Protein AF-A0A961MVQ2-F1 (afdb_monomer)

Mean predicted aligned error: 2.32 Å

Structure (mmCIF, N/CA/C/O backbone):
data_AF-A0A961MVQ2-F1
#
_entry.id   AF-A0A961MVQ2-F1
#
loop_
_atom_site.group_PDB
_atom_site.id
_atom_site.type_symbol
_atom_site.label_atom_id
_atom_site.label_alt_id
_atom_site.label_comp_id
_atom_site.label_asym_id
_atom_site.label_entity_id
_atom_site.label_seq_id
_atom_site.pdbx_PDB_ins_code
_atom_site.Cartn_x
_atom_site.Cartn_y
_atom_site.Cartn_z
_atom_site.occupancy
_atom_site.B_iso_or_equiv
_atom_site.auth_seq_id
_atom_site.auth_comp_id
_atom_site.auth_asym_id
_atom_site.auth_atom_id
_atom_site.pdbx_PDB_model_num
ATOM 1 N N . MET A 1 1 ? -17.068 12.114 6.428 1.00 74.88 1 MET A N 1
ATOM 2 C CA . MET A 1 1 ? -15.636 12.185 6.800 1.00 74.88 1 MET A CA 1
ATOM 3 C C . MET A 1 1 ? -14.891 11.112 6.031 1.00 74.88 1 MET A C 1
ATOM 5 O O . MET A 1 1 ? -15.435 10.022 5.893 1.00 74.88 1 MET A O 1
ATOM 9 N N . ALA A 1 2 ? -13.702 11.408 5.509 1.00 84.81 2 ALA A N 1
ATOM 10 C CA . ALA A 1 2 ? -12.845 10.385 4.908 1.00 84.81 2 ALA A CA 1
ATOM 11 C C . ALA A 1 2 ? -12.329 9.417 5.991 1.00 84.81 2 ALA A C 1
ATOM 13 O O . ALA A 1 2 ? -12.166 9.823 7.144 1.00 84.81 2 ALA A O 1
ATOM 14 N N . LYS A 1 3 ? -12.095 8.145 5.641 1.00 87.94 3 LYS A N 1
ATOM 15 C CA . LYS A 1 3 ? -11.446 7.191 6.554 1.00 87.94 3 LYS A CA 1
ATOM 16 C C . LYS A 1 3 ? -9.973 7.579 6.720 1.00 87.94 3 LYS A C 1
ATOM 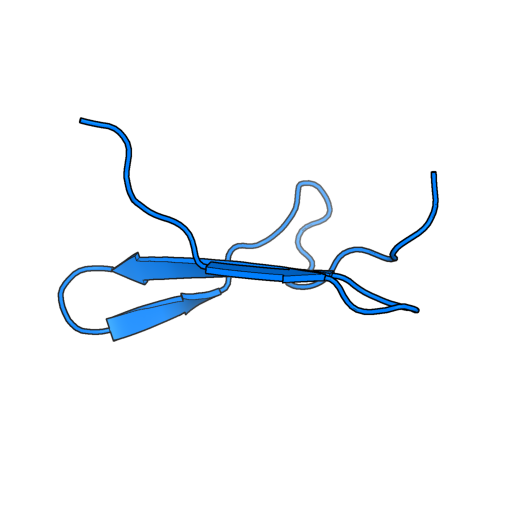18 O O . LYS A 1 3 ? -9.317 7.907 5.735 1.0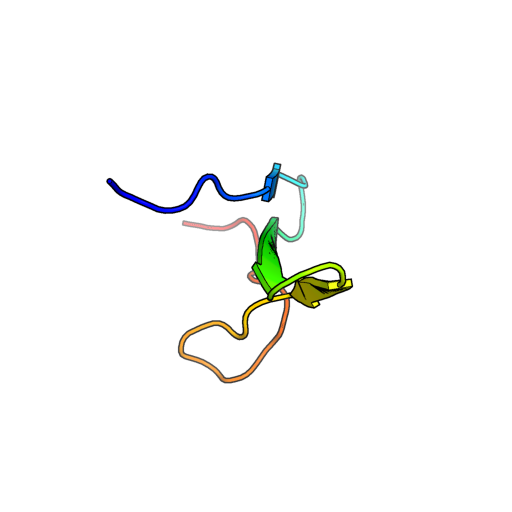0 87.94 3 LYS A O 1
ATOM 23 N N . VAL A 1 4 ? -9.458 7.513 7.947 1.00 95.88 4 VAL A N 1
ATOM 24 C CA . VAL A 1 4 ? -8.009 7.567 8.188 1.00 95.88 4 VAL A CA 1
ATOM 25 C C . VAL A 1 4 ? -7.396 6.262 7.682 1.00 95.88 4 VAL A C 1
ATOM 27 O O . VAL A 1 4 ? -7.960 5.189 7.913 1.00 95.88 4 VAL A O 1
ATOM 30 N N . ILE A 1 5 ? -6.267 6.359 6.984 1.00 97.69 5 ILE A N 1
ATOM 31 C CA . ILE A 1 5 ? -5.549 5.213 6.422 1.00 97.69 5 ILE A CA 1
ATOM 32 C C . ILE A 1 5 ? -4.158 5.105 7.043 1.00 97.69 5 ILE A C 1
ATOM 34 O O . ILE A 1 5 ? -3.535 6.116 7.369 1.00 97.69 5 ILE A O 1
ATOM 38 N N . GLY A 1 6 ? -3.683 3.874 7.205 1.00 98.19 6 GLY A N 1
ATOM 39 C CA . GLY A 1 6 ? -2.290 3.589 7.520 1.00 98.19 6 GLY A CA 1
ATOM 40 C C . GLY A 1 6 ? -1.505 3.422 6.227 1.00 98.19 6 GLY A C 1
ATOM 41 O O . GLY A 1 6 ? -1.931 2.666 5.354 1.00 98.19 6 GLY A O 1
ATOM 42 N N . ILE A 1 7 ? -0.379 4.122 6.110 1.00 98.38 7 ILE A N 1
ATOM 43 C CA . ILE A 1 7 ? 0.549 3.990 4.986 1.00 98.38 7 ILE A CA 1
ATOM 44 C C . ILE A 1 7 ? 1.895 3.555 5.549 1.00 98.38 7 ILE A C 1
ATOM 46 O O . ILE A 1 7 ? 2.482 4.263 6.366 1.00 98.38 7 ILE A O 1
ATOM 50 N N . ASP A 1 8 ? 2.366 2.401 5.093 1.00 98.50 8 ASP A N 1
ATOM 51 C CA . ASP A 1 8 ? 3.754 1.986 5.247 1.00 98.50 8 ASP A CA 1
ATOM 52 C C . ASP A 1 8 ? 4.514 2.392 3.981 1.00 98.50 8 ASP A C 1
ATOM 54 O O . ASP A 1 8 ? 4.231 1.887 2.891 1.00 98.50 8 ASP A O 1
ATOM 58 N N . LEU A 1 9 ? 5.429 3.352 4.125 1.00 98.50 9 LEU A N 1
ATOM 59 C CA . LEU A 1 9 ? 6.227 3.908 3.035 1.00 98.50 9 LEU A CA 1
ATOM 60 C C . LEU A 1 9 ? 7.636 3.309 3.073 1.00 98.50 9 LEU A C 1
ATOM 62 O O . LEU A 1 9 ? 8.591 3.933 3.541 1.00 98.50 9 LEU A O 1
ATOM 66 N N . GLY A 1 10 ? 7.753 2.073 2.597 1.00 98.44 10 GLY A N 1
ATOM 67 C CA . GLY A 1 10 ? 9.024 1.365 2.532 1.00 98.44 10 GLY A CA 1
ATOM 68 C C . GLY A 1 10 ? 9.871 1.770 1.324 1.00 98.44 10 GLY A C 1
ATOM 69 O O . GLY A 1 10 ? 9.370 2.231 0.297 1.00 98.44 10 GLY A O 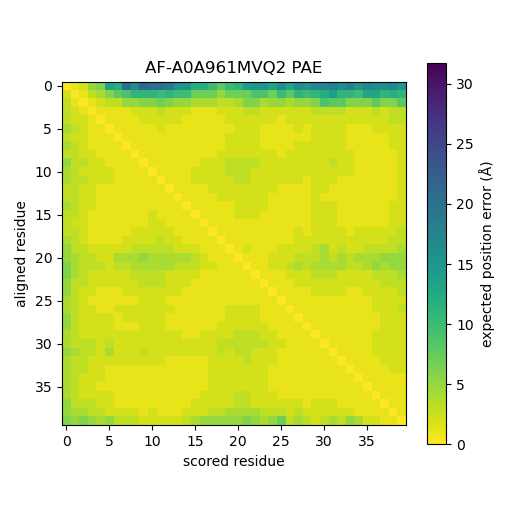1
ATOM 70 N N . THR A 1 11 ? 11.184 1.549 1.420 1.00 98.44 11 THR A N 1
ATOM 71 C CA . THR A 1 11 ? 12.1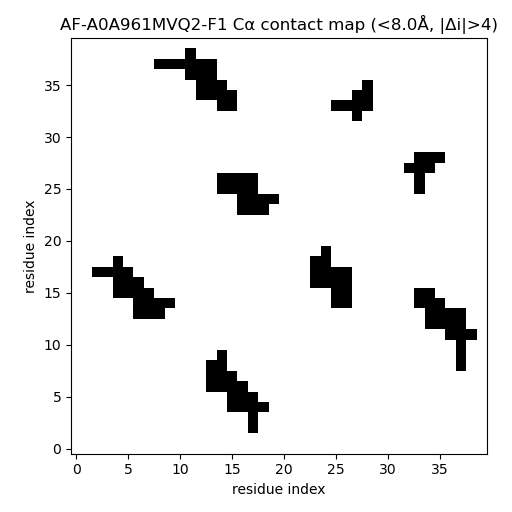43 1.873 0.348 1.00 98.44 11 THR A CA 1
ATOM 72 C C . THR A 1 11 ? 11.931 1.042 -0.921 1.00 98.44 11 THR A C 1
ATOM 74 O O . THR A 1 11 ? 12.130 1.550 -2.016 1.00 98.44 11 THR A O 1
ATOM 77 N N . THR A 1 12 ? 11.535 -0.230 -0.793 1.00 98.44 12 THR A N 1
ATOM 78 C CA . THR A 1 12 ? 11.327 -1.138 -1.940 1.00 98.44 12 THR A CA 1
ATOM 79 C C . THR A 1 12 ? 9.856 -1.315 -2.283 1.00 98.44 12 THR A C 1
ATOM 81 O O . THR A 1 12 ? 9.507 -1.340 -3.456 1.00 98.44 12 THR A O 1
ATOM 84 N N . ASN A 1 13 ? 8.999 -1.451 -1.272 1.00 98.69 13 ASN A N 1
ATOM 85 C CA . ASN A 1 13 ? 7.562 -1.610 -1.440 1.00 98.69 13 ASN A CA 1
ATOM 86 C C . ASN A 1 13 ? 6.830 -0.746 -0.418 1.00 98.69 13 ASN A C 1
ATOM 88 O O . ASN A 1 13 ? 7.328 -0.532 0.685 1.00 98.69 13 ASN A O 1
ATOM 92 N N . SER A 1 14 ? 5.628 -0.324 -0.781 1.00 98.81 14 SER A N 1
ATOM 93 C CA . SER A 1 14 ? 4.683 0.384 0.070 1.00 98.81 14 SER A CA 1
ATOM 94 C C . SER A 1 14 ? 3.404 -0.430 0.243 1.00 98.81 14 SER A C 1
ATOM 96 O O . SER A 1 14 ? 3.043 -1.243 -0.612 1.00 98.81 14 SER A O 1
ATOM 98 N N . CYS A 1 15 ? 2.709 -0.206 1.354 1.00 98.75 15 CYS A N 1
ATOM 99 C CA . CYS A 1 15 ? 1.479 -0.905 1.717 1.00 98.75 15 CYS A CA 1
ATOM 100 C C . CYS A 1 15 ? 0.465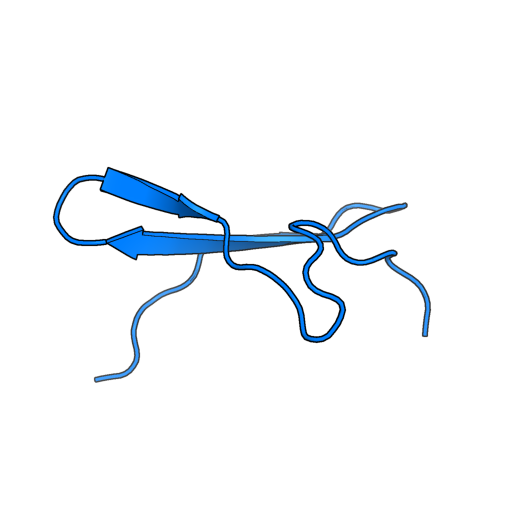 0.080 2.313 1.00 98.75 15 CYS A C 1
ATOM 102 O O . CYS A 1 15 ? 0.844 1.048 2.975 1.00 98.75 15 CYS A O 1
ATOM 104 N N . VAL A 1 16 ? -0.829 -0.167 2.092 1.00 98.50 16 VAL A N 1
ATOM 105 C CA . VAL A 1 16 ? -1.918 0.655 2.639 1.00 98.50 16 VAL A CA 1
ATOM 106 C C . VAL A 1 16 ? -2.919 -0.226 3.377 1.00 98.50 16 VAL A C 1
ATOM 108 O O . VAL A 1 16 ? -3.346 -1.267 2.875 1.00 98.50 16 VAL A O 1
ATOM 111 N N . ALA A 1 17 ? -3.333 0.214 4.563 1.00 98.44 17 ALA A N 1
ATOM 112 C CA . ALA A 1 17 ? -4.329 -0.468 5.378 1.00 98.44 17 ALA A CA 1
ATOM 113 C C . ALA A 1 17 ? -5.395 0.490 5.923 1.00 98.44 17 ALA A C 1
ATOM 115 O O . ALA A 1 17 ? -5.178 1.695 6.074 1.00 98.44 17 ALA A O 1
ATOM 116 N N . ILE A 1 18 ? -6.556 -0.071 6.254 1.00 97.62 18 ILE A N 1
ATOM 117 C CA . ILE A 1 18 ? -7.659 0.610 6.941 1.00 97.62 18 ILE A CA 1
ATOM 118 C C . ILE A 1 18 ? -8.129 -0.202 8.141 1.00 97.62 18 ILE A C 1
ATOM 120 O O . ILE A 1 18 ? -7.883 -1.403 8.231 1.00 97.62 18 ILE A O 1
ATOM 124 N N . MET A 1 19 ? -8.893 0.447 9.016 1.00 97.12 19 MET A N 1
ATOM 125 C CA . MET A 1 19 ? -9.760 -0.252 9.960 1.00 97.12 19 MET A CA 1
ATOM 126 C C . MET A 1 19 ? -11.092 -0.596 9.276 1.00 97.12 19 MET A C 1
ATOM 128 O O . MET A 1 19 ? -11.819 0.292 8.812 1.00 97.12 19 MET A O 1
ATOM 132 N N . ASP A 1 20 ? -11.401 -1.888 9.200 1.00 95.19 20 ASP A N 1
ATOM 133 C CA . ASP A 1 20 ? -12.686 -2.435 8.768 1.00 95.19 20 ASP A CA 1
ATOM 134 C C . ASP A 1 20 ? -13.459 -2.918 10.005 1.00 95.19 20 ASP A C 1
ATOM 136 O O . ASP A 1 20 ? -13.228 -4.002 10.549 1.00 95.19 20 ASP A O 1
ATOM 140 N N . GLY A 1 21 ? -14.301 -2.032 10.542 1.00 93.69 21 GLY A N 1
ATOM 141 C CA . GLY A 1 21 ? -14.867 -2.199 11.878 1.00 93.69 21 GLY A CA 1
ATOM 142 C C . GLY A 1 21 ? -13.766 -2.181 12.941 1.00 93.69 21 GLY A C 1
ATOM 143 O O . GLY A 1 21 ? -13.03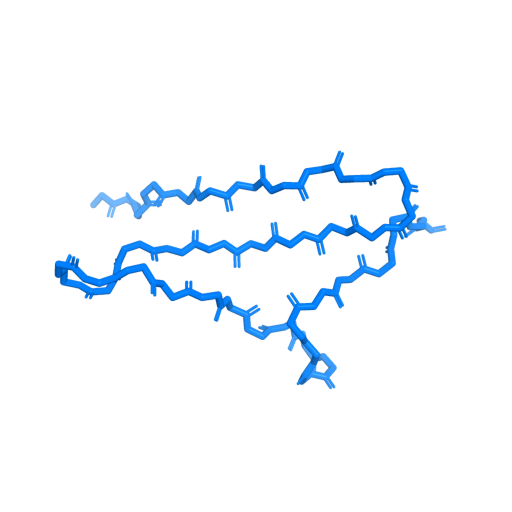9 -1.197 13.070 1.00 93.69 21 GLY A O 1
ATOM 144 N N . SER A 1 22 ? -13.645 -3.270 13.699 1.00 95.94 22 SER A N 1
ATOM 145 C CA . SER A 1 22 ? -12.608 -3.452 14.723 1.00 95.94 22 SER A CA 1
ATOM 146 C C . SER A 1 22 ? -11.352 -4.171 14.220 1.00 95.94 22 SER A C 1
ATOM 148 O O . SER A 1 22 ? -10.410 -4.329 14.994 1.00 95.94 22 SER A O 1
ATOM 150 N N . GLN A 1 23 ? -11.313 -4.609 12.955 1.00 97.19 23 GLN A N 1
ATOM 151 C CA . GLN A 1 23 ? -10.196 -5.383 12.413 1.00 97.19 23 GLN A CA 1
ATOM 152 C C . GLN A 1 23 ? -9.390 -4.579 11.382 1.00 97.19 23 GLN A C 1
ATOM 154 O O . GLN A 1 23 ? -9.979 -3.919 10.525 1.00 97.19 23 GLN A O 1
ATOM 159 N N . PRO A 1 24 ? -8.047 -4.621 11.424 1.00 97.50 24 PRO A N 1
ATOM 160 C CA . PRO A 1 24 ? -7.226 -4.024 10.382 1.00 97.50 24 PRO A CA 1
ATOM 161 C C . PRO A 1 24 ? -7.293 -4.866 9.103 1.00 97.50 24 PRO A C 1
ATOM 163 O O . PRO A 1 24 ? -7.255 -6.096 9.143 1.00 97.50 24 PRO A O 1
ATOM 166 N N . ARG A 1 25 ? -7.349 -4.198 7.952 1.00 97.69 25 ARG A N 1
ATOM 167 C CA . ARG A 1 25 ? -7.347 -4.834 6.634 1.00 97.69 25 ARG A CA 1
ATOM 168 C C . ARG A 1 25 ? -6.395 -4.107 5.691 1.00 97.69 25 ARG A C 1
ATOM 170 O O . ARG A 1 25 ? -6.510 -2.897 5.508 1.00 97.69 25 ARG A O 1
ATOM 177 N N . VAL A 1 26 ? -5.506 -4.867 5.052 1.00 98.44 26 VAL A N 1
ATOM 178 C CA . VAL A 1 26 ? -4.648 -4.388 3.957 1.00 98.44 26 VAL A CA 1
ATOM 179 C C . VAL A 1 26 ? -5.455 -4.316 2.661 1.00 98.44 26 VAL A C 1
ATOM 181 O O . VAL A 1 26 ? -6.238 -5.222 2.355 1.00 98.44 26 VAL A O 1
ATOM 184 N N . ILE A 1 27 ? -5.272 -3.231 1.916 1.00 98.00 27 ILE A N 1
ATOM 185 C CA . ILE A 1 27 ? -5.982 -2.952 0.669 1.00 98.00 27 ILE A CA 1
ATOM 186 C C . ILE A 1 27 ? -5.163 -3.478 -0.515 1.00 98.00 27 ILE A C 1
ATOM 188 O O . ILE A 1 27 ? -3.943 -3.343 -0.546 1.00 98.00 27 ILE A O 1
ATOM 192 N N . GLU A 1 28 ? -5.844 -4.094 -1.481 1.00 98.50 28 GLU A N 1
ATOM 193 C CA . GLU A 1 28 ? -5.239 -4.469 -2.762 1.00 98.50 28 GLU A CA 1
ATOM 194 C C . GLU A 1 28 ? -5.110 -3.240 -3.669 1.00 98.50 28 GLU A C 1
ATOM 196 O O . GLU A 1 28 ? -6.011 -2.400 -3.726 1.00 98.50 28 GLU A O 1
ATOM 201 N N . ASN A 1 29 ? -3.983 -3.129 -4.367 1.00 98.31 29 ASN A N 1
ATOM 202 C CA . ASN A 1 29 ? -3.763 -2.136 -5.407 1.00 98.31 29 ASN A CA 1
ATOM 203 C C . ASN A 1 29 ? -4.528 -2.505 -6.692 1.00 98.31 29 ASN A C 1
ATOM 205 O O . ASN A 1 29 ? -5.233 -3.515 -6.757 1.00 98.31 29 ASN A O 1
ATOM 209 N N . ALA A 1 30 ? -4.409 -1.665 -7.721 1.00 98.12 30 ALA A N 1
ATOM 210 C CA . ALA A 1 30 ? -5.121 -1.859 -8.982 1.00 98.12 30 ALA A CA 1
ATOM 211 C C . ALA A 1 30 ? -4.711 -3.156 -9.709 1.00 98.12 30 ALA A C 1
ATOM 213 O O . ALA A 1 30 ? -5.482 -3.687 -10.505 1.00 98.12 30 ALA A O 1
ATOM 214 N N . GLU A 1 31 ? -3.529 -3.689 -9.401 1.00 98.19 31 GLU A N 1
ATOM 215 C CA . GLU A 1 31 ? -2.967 -4.921 -9.949 1.00 98.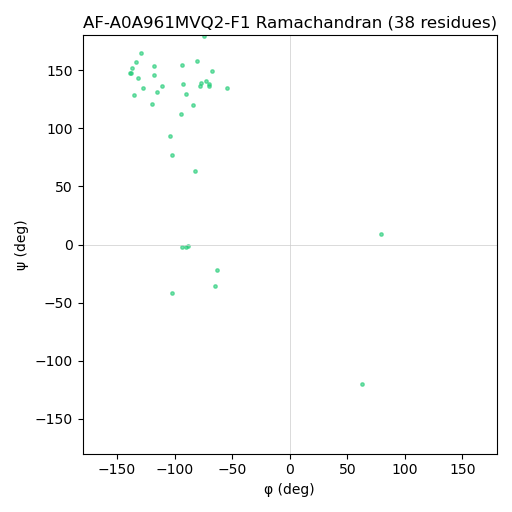19 31 GLU A CA 1
ATOM 216 C C . GLU A 1 31 ? -3.380 -6.177 -9.155 1.00 98.19 31 GLU A C 1
ATOM 218 O O . GLU A 1 31 ? -2.996 -7.291 -9.514 1.00 98.19 31 GLU A O 1
ATOM 223 N N . GLY A 1 32 ? -4.154 -6.025 -8.073 1.00 98.06 32 GLY A N 1
ATOM 224 C CA . GLY A 1 32 ? -4.590 -7.125 -7.207 1.00 98.06 32 GLY A CA 1
ATOM 225 C C . GLY A 1 32 ? -3.534 -7.597 -6.199 1.00 98.06 32 GLY A C 1
ATOM 226 O O . GLY A 1 32 ? -3.727 -8.608 -5.523 1.00 98.06 32 GLY A O 1
ATOM 227 N N . ALA A 1 33 ? -2.415 -6.880 -6.068 1.00 98.56 33 ALA A N 1
ATOM 228 C CA . ALA A 1 33 ? -1.390 -7.139 -5.063 1.00 98.56 33 ALA A CA 1
ATOM 229 C C . ALA A 1 33 ? -1.628 -6.294 -3.802 1.00 98.56 33 ALA A C 1
ATOM 231 O O . ALA A 1 33 ? -2.218 -5.221 -3.842 1.00 98.56 33 ALA A O 1
ATOM 232 N N . ARG A 1 34 ? -1.141 -6.754 -2.645 1.00 98.62 34 ARG A N 1
ATOM 233 C CA . ARG A 1 34 ? -1.283 -6.031 -1.360 1.00 98.62 34 ARG A CA 1
ATOM 234 C C . 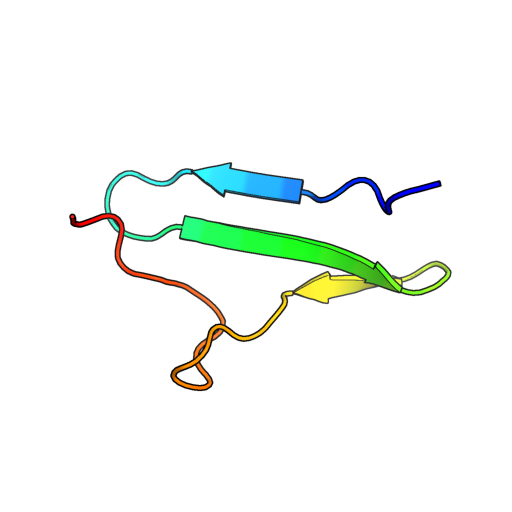ARG A 1 34 ? -0.147 -5.061 -1.048 1.00 98.62 34 ARG A C 1
ATOM 236 O O . ARG A 1 34 ? -0.174 -4.384 -0.027 1.00 98.62 34 ARG A O 1
ATOM 243 N N . THR A 1 35 ? 0.851 -5.009 -1.916 1.00 98.69 35 THR A N 1
ATOM 244 C CA . THR A 1 35 ? 1.983 -4.093 -1.825 1.00 98.69 35 THR A CA 1
ATOM 245 C C . THR A 1 35 ? 2.286 -3.553 -3.209 1.00 98.69 35 THR A C 1
ATOM 247 O O . THR A 1 35 ? 2.161 -4.282 -4.194 1.00 98.69 35 THR A O 1
ATOM 250 N N . THR A 1 36 ? 2.752 -2.316 -3.272 1.00 98.69 36 THR A N 1
ATOM 251 C CA . THR A 1 36 ? 3.155 -1.658 -4.515 1.00 98.69 36 THR A CA 1
ATOM 252 C C . THR A 1 36 ? 4.652 -1.367 -4.459 1.00 98.69 36 THR A C 1
ATOM 254 O O . THR A 1 36 ? 5.091 -0.811 -3.452 1.00 98.69 36 THR A O 1
ATOM 257 N N . PRO A 1 37 ? 5.451 -1.707 -5.488 1.00 98.62 37 PRO A N 1
ATOM 258 C CA . PRO A 1 37 ? 6.846 -1.284 -5.556 1.00 98.62 37 PRO A CA 1
ATOM 259 C C . PRO A 1 37 ? 6.975 0.238 -5.425 1.00 98.62 37 PRO A C 1
ATOM 261 O O . PRO A 1 37 ? 6.234 0.987 -6.057 1.00 98.62 37 PRO A O 1
ATOM 264 N N . SER A 1 38 ? 7.921 0.702 -4.615 1.00 98.31 38 SER A N 1
ATOM 265 C CA . SER A 1 38 ? 8.160 2.126 -4.351 1.00 98.31 38 SER A CA 1
ATOM 266 C C . SER A 1 38 ? 9.022 2.745 -5.458 1.00 98.31 38 SER A C 1
ATOM 268 O O . SER A 1 38 ? 10.162 3.146 -5.232 1.00 98.31 38 SER A O 1
ATOM 270 N N . ILE A 1 39 ? 8.488 2.763 -6.678 1.00 97.00 39 ILE A N 1
ATOM 271 C CA . ILE A 1 39 ? 9.133 3.261 -7.899 1.00 97.0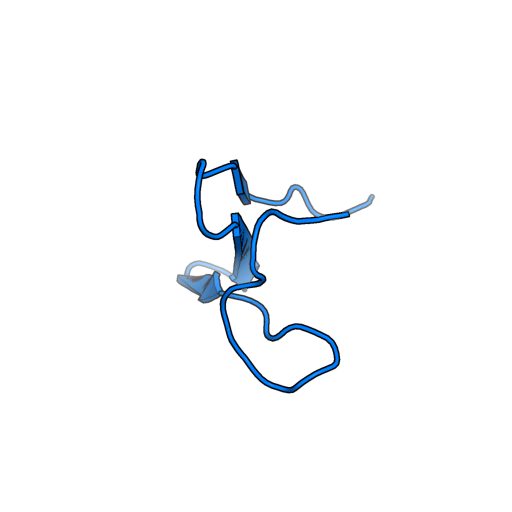0 39 ILE A CA 1
ATOM 272 C C . ILE A 1 39 ? 8.134 4.185 -8.609 1.00 97.00 39 ILE A C 1
ATOM 274 O O . ILE A 1 39 ? 6.931 3.928 -8.563 1.00 97.00 39 ILE A O 1
ATOM 278 N N . VAL A 1 40 ? 8.629 5.261 -9.226 1.00 94.75 40 VAL A N 1
ATOM 279 C CA . VAL A 1 40 ? 7.831 6.220 -10.013 1.00 94.75 40 VAL A CA 1
ATOM 280 C C . VAL A 1 40 ? 8.045 5.979 -11.497 1.00 94.75 40 VAL A C 1
ATOM 282 O O . VAL A 1 40 ? 9.226 5.825 -11.884 1.00 94.75 40 VAL A O 1
#

Sequence (40 aa):
MAKVIGIDLGTTNSCVAIMDGSQPRVIENAEGARTTPSIV

Solvent-accessible surface area (backbone atoms only — not comparable to full-atom values): 2588 Å² total; per-residue (Å²): 132,84,83,77,67,49,74,48,86,42,82,65,42,27,37,40,31,36,71,58,84,94,42,80,43,76,45,63,48,98,85,71,38,60,58,45,67,55,72,134

Nearest PDB structures (foldseek):
  6p2u-assembly1_A  TM=9.572E-01  e=7.920E-04  Homo sapiens
  5obv-assembly1_A  TM=9.509E-01  e=1.340E-03  Mycoplasmoides genitalium G37
  5obu-assembly1_A  TM=9.519E-01  e=1.903E-03  Mycoplasmoides genitalium G37
  2qwr-assembly1_A  TM=9.405E-01  e=7.299E-03  Bos taurus
  4fsv-assembly1_A  TM=9.268E-01  e=7.299E-03  Homo sapiens

Radius of gyration: 10.99 Å; Cα contacts (8 Å, |Δi|>4): 61; chains: 1; bounding box: 28×19×25 Å

Secondary structure (DSSP, 8-state):
-PPP-EEEE-SSEEEEEEEETTEEEEPP-TTS-S-EES--

pLDDT: mean 96.65, std 4.45, range [74.88, 98.81]

Foldseek 3Di:
DDFDKDWDQDQFKIWIWGDPPPDIDTDADPVRHRIGTNDD